Protein AF-A7TJT4-F1 (afdb_monomer_lite)

Foldseek 3Di:
DVVVLVVVVDQPPVPRHRDDPVVVVVVVVVVVVVVVVLVVVVQVLLVVQCVVVVDGKDWDDKDWDAPDFAPVLVVLLVVCVVPVVPGDNFTQRTKIKTWMWRQACPDPDPVDHRTDTWIKIKGKTWDQADPVRHTDIDIDIATHPPDPVRVVSVVCVVVVVVCCVVPVVVVVPD

Organism: Vanderwaltozyma polyspora (strain ATCC 22028 / DSM 70294 / BCRC 21397 / CBS 2163 / NBRC 10782 / NRRL Y-8283 / UCD 57-17) (NCBI:txid436907)

Sequence (174 aa):
MYNAMVRKGKIDVNTGEEIPEDAVESMVFVHNFLNEGCWQEILEWEKPYTDVTRVAPKLLQFMGKPGELSPRARFYSTLGNWFPSYFNNEPPFDRHDWVVLRADPSSNDPETPGHRKVRYVIDFYGAPDDEEGLPSFNVDVRPALDNYSNAKDRIIRYTQQTMDKYFGDDNSKN

Secondary structure (DSSP, 8-state):
-HHHHHHTT-B-TTT-SBPPHHHHHHHHHHHHHHHHHHHHHHHHHHHHHHHHH----EEEEEEE-TT---HHHHHHHHHHHH-TTTS-----SEEEEEEEEEE-TT---SSSTTEEEEEEEEEEEEE---TTS--EEEEEEEE-TTSHHHHHHHHHHHHHHHHHHHHSGGGG--

Structure (mmCIF, N/CA/C/O backbone):
data_AF-A7TJT4-F1
#
_entry.id   AF-A7TJT4-F1
#
loop_
_atom_site.group_PDB
_atom_site.id
_atom_site.type_symbol
_atom_site.label_atom_id
_atom_site.label_alt_id
_atom_site.label_comp_id
_atom_site.label_asym_id
_atom_site.label_entity_id
_atom_site.label_seq_id
_atom_site.pdbx_PDB_ins_code
_atom_site.Cartn_x
_atom_site.Cartn_y
_atom_site.Cartn_z
_atom_site.occupancy
_atom_site.B_iso_or_equiv
_atom_site.auth_seq_id
_atom_site.auth_comp_id
_atom_site.auth_asym_id
_atom_site.auth_atom_id
_atom_site.pdbx_PDB_model_num
ATOM 1 N N . MET A 1 1 ? 5.117 -0.494 22.431 1.00 54.50 1 MET A N 1
ATOM 2 C CA . MET A 1 1 ? 3.800 0.112 22.138 1.00 54.50 1 MET A CA 1
ATOM 3 C C . MET A 1 1 ? 3.207 0.782 23.374 1.00 54.50 1 MET A C 1
ATOM 5 O O . MET A 1 1 ? 2.882 1.957 23.285 1.00 54.50 1 MET A O 1
ATOM 9 N N . TYR A 1 2 ? 3.213 0.106 24.529 1.00 47.91 2 TYR A N 1
ATOM 10 C CA . TYR A 1 2 ? 2.800 0.640 25.838 1.00 47.91 2 TYR A CA 1
ATOM 11 C C . TYR A 1 2 ? 3.307 2.065 26.140 1.00 47.91 2 TYR A C 1
ATOM 13 O O . TYR A 1 2 ? 2.522 3.006 26.175 1.00 47.91 2 TYR A O 1
ATOM 21 N N . ASN A 1 3 ? 4.627 2.281 26.186 1.00 51.94 3 ASN A N 1
ATOM 22 C CA . ASN A 1 3 ? 5.206 3.612 26.444 1.00 51.94 3 ASN A CA 1
ATOM 23 C C . ASN A 1 3 ? 4.782 4.690 25.424 1.00 51.94 3 ASN A C 1
ATOM 25 O O . ASN A 1 3 ? 4.755 5.875 25.748 1.00 51.94 3 ASN A O 1
ATOM 29 N N . ALA A 1 4 ? 4.455 4.305 24.185 1.00 55.28 4 ALA A N 1
ATOM 30 C CA . ALA A 1 4 ? 3.968 5.233 23.164 1.00 55.28 4 ALA A CA 1
ATOM 31 C C . ALA A 1 4 ? 2.480 5.574 23.351 1.00 55.28 4 ALA A C 1
ATOM 33 O O . ALA A 1 4 ? 2.076 6.686 23.019 1.00 55.28 4 ALA A O 1
ATOM 34 N N . MET A 1 5 ? 1.682 4.646 23.890 1.00 59.44 5 MET A N 1
ATOM 35 C CA . MET A 1 5 ? 0.279 4.863 24.259 1.00 59.44 5 MET A CA 1
ATOM 36 C C . MET A 1 5 ? 0.166 5.733 25.510 1.00 59.44 5 MET A C 1
ATOM 38 O O . MET A 1 5 ? -0.553 6.728 25.473 1.00 59.44 5 MET A O 1
ATOM 42 N N . VAL A 1 6 ? 0.972 5.440 26.538 1.00 55.62 6 VAL A N 1
ATOM 43 C CA . VAL A 1 6 ? 1.104 6.260 27.756 1.00 55.62 6 VAL A CA 1
ATOM 44 C C . VAL A 1 6 ? 1.516 7.688 27.389 1.00 55.62 6 VAL A C 1
ATOM 46 O O . VAL A 1 6 ? 0.882 8.656 27.795 1.00 55.62 6 VAL A O 1
ATOM 49 N N . ARG A 1 7 ? 2.516 7.847 26.510 1.00 55.44 7 ARG A N 1
ATOM 50 C CA . ARG A 1 7 ? 2.961 9.167 26.033 1.00 55.44 7 ARG A CA 1
ATOM 51 C C . ARG A 1 7 ? 1.911 9.907 25.191 1.00 55.44 7 ARG A C 1
ATOM 53 O O . ARG A 1 7 ? 1.958 11.132 25.120 1.00 55.44 7 ARG A O 1
ATOM 60 N N . LYS A 1 8 ? 0.998 9.186 24.531 1.00 58.19 8 LYS A N 1
ATOM 61 C CA . LYS A 1 8 ? -0.122 9.763 23.769 1.00 58.19 8 LYS A CA 1
ATOM 62 C C . LYS A 1 8 ? -1.368 10.010 24.628 1.00 58.19 8 LYS A C 1
ATOM 64 O O . LYS A 1 8 ? -2.336 10.528 24.079 1.00 58.19 8 LYS A O 1
ATOM 69 N N . GLY A 1 9 ? -1.351 9.656 25.919 1.00 54.53 9 GLY A N 1
ATOM 70 C CA . GLY A 1 9 ? -2.477 9.846 26.836 1.00 54.53 9 GLY A CA 1
ATOM 71 C C . GLY A 1 9 ? -3.776 9.242 26.307 1.00 54.53 9 GLY A C 1
ATOM 72 O O . GLY A 1 9 ? -4.826 9.865 26.435 1.00 54.53 9 GLY A O 1
ATOM 73 N N . LYS A 1 10 ? -3.701 8.098 25.607 1.00 59.19 10 LYS A N 1
ATOM 74 C CA . LYS A 1 10 ? -4.889 7.491 24.999 1.00 59.19 10 LYS A CA 1
ATOM 75 C C . LYS A 1 10 ? -5.793 6.941 26.101 1.00 59.19 10 LYS A C 1
ATOM 77 O O . LYS A 1 10 ? -5.532 5.872 26.637 1.00 59.19 10 LYS A O 1
ATOM 82 N N . ILE A 1 11 ? -6.822 7.716 26.404 1.00 59.50 11 ILE A N 1
ATOM 83 C CA . ILE A 1 11 ? -7.988 7.343 27.194 1.00 59.50 11 ILE A CA 1
ATOM 84 C C . ILE A 1 11 ? -8.977 6.664 26.239 1.00 59.50 11 ILE A C 1
ATOM 86 O O . ILE A 1 11 ? -9.118 7.107 25.092 1.00 59.50 11 ILE A O 1
ATOM 90 N N . ASP A 1 12 ? -9.623 5.584 26.671 1.00 56.53 12 ASP A N 1
ATOM 91 C CA . ASP A 1 12 ? -10.724 4.991 25.911 1.00 56.53 12 ASP A CA 1
ATOM 92 C C . ASP A 1 12 ? -11.831 6.045 25.735 1.00 56.53 12 ASP A C 1
ATOM 94 O O . ASP A 1 12 ? -12.345 6.619 26.695 1.00 56.53 12 ASP A O 1
ATOM 98 N N . VAL A 1 13 ? -12.168 6.339 24.478 1.00 54.25 13 VAL A N 1
ATOM 99 C CA . VAL A 1 13 ? -13.089 7.420 24.098 1.00 54.25 13 VAL A CA 1
ATOM 100 C C . VAL A 1 13 ? -14.514 7.147 24.597 1.00 54.25 13 VAL A C 1
ATOM 102 O O . VAL A 1 13 ? -15.297 8.083 24.744 1.00 54.25 13 VAL A O 1
ATOM 105 N N . ASN A 1 14 ? -14.839 5.883 24.877 1.00 51.88 14 ASN A N 1
ATOM 106 C CA . ASN A 1 14 ? -16.159 5.458 25.325 1.00 51.88 14 ASN A CA 1
ATOM 107 C C . ASN A 1 14 ? -16.283 5.420 26.854 1.00 51.88 14 ASN A C 1
ATOM 109 O O . ASN A 1 14 ? -17.360 5.705 27.375 1.00 51.88 14 ASN A O 1
ATOM 113 N N . THR A 1 15 ? -15.211 5.080 27.577 1.00 62.94 15 THR A N 1
ATOM 114 C CA . THR A 1 15 ? -15.253 4.878 29.041 1.00 62.94 15 THR A CA 1
ATOM 115 C C . THR A 1 15 ? -14.548 5.975 29.835 1.00 62.94 15 THR A C 1
ATOM 117 O O . THR A 1 15 ? -14.867 6.178 31.004 1.00 62.94 15 THR A O 1
ATOM 120 N N . GLY A 1 16 ? -13.634 6.732 29.222 1.00 63.34 16 GLY A N 1
ATOM 121 C CA . GLY A 1 16 ? -12.863 7.756 29.924 1.00 63.34 16 GLY A CA 1
ATOM 122 C C . GLY A 1 16 ? -11.738 7.195 30.804 1.00 63.34 16 GLY A C 1
ATOM 123 O O . GLY A 1 16 ? -11.118 7.959 31.544 1.00 63.34 16 GLY A O 1
ATOM 124 N N . GLU A 1 17 ? -11.453 5.893 30.711 1.00 70.44 17 GLU A N 1
ATOM 125 C CA . GLU A 1 17 ? -10.445 5.199 31.517 1.00 70.44 17 GLU A CA 1
ATOM 126 C C . GLU A 1 17 ? -9.123 4.992 30.754 1.00 70.44 17 GLU A C 1
ATOM 128 O O . GLU A 1 17 ? -9.065 5.036 29.519 1.00 70.44 17 GLU A O 1
ATOM 133 N N . GLU A 1 18 ? -8.031 4.794 31.498 1.00 67.69 18 GLU A N 1
ATOM 134 C CA . GLU A 1 18 ? -6.749 4.398 30.912 1.00 67.69 18 GLU A CA 1
ATOM 135 C C . GLU A 1 18 ? -6.875 3.011 30.277 1.00 67.69 18 GLU A C 1
ATOM 137 O O . GLU A 1 18 ? -7.450 2.097 30.864 1.00 67.69 18 GLU A O 1
ATOM 142 N N . ILE A 1 19 ? -6.327 2.853 29.070 1.00 66.88 19 ILE A N 1
ATOM 143 C CA . ILE A 1 19 ? -6.358 1.569 28.366 1.00 66.88 19 ILE A CA 1
ATOM 144 C C . ILE A 1 19 ? -5.604 0.533 29.217 1.00 66.88 19 ILE A C 1
ATOM 146 O O . ILE A 1 19 ? -4.414 0.744 29.481 1.00 66.88 19 ILE A O 1
ATOM 150 N N . PRO A 1 20 ? -6.252 -0.571 29.628 1.00 72.75 20 PRO A N 1
ATOM 151 C CA . PRO A 1 20 ? -5.625 -1.547 30.505 1.00 72.75 20 PRO A CA 1
ATOM 152 C C . PRO A 1 20 ? -4.445 -2.246 29.807 1.00 72.75 20 PRO A C 1
ATOM 154 O O . PRO A 1 20 ? -4.357 -2.316 28.577 1.00 72.75 20 PRO A O 1
ATOM 157 N N . GLU A 1 21 ? -3.466 -2.697 30.595 1.00 68.56 21 GLU A N 1
ATOM 158 C CA . GLU A 1 21 ? -2.180 -3.179 30.062 1.00 68.56 21 GLU A CA 1
ATOM 159 C C . GLU A 1 21 ? -2.327 -4.433 29.183 1.00 68.56 21 GLU A C 1
ATOM 161 O O . GLU A 1 21 ? -1.590 -4.598 28.209 1.00 68.56 21 GLU A O 1
ATOM 166 N N . ASP A 1 22 ? -3.317 -5.275 29.475 1.00 73.50 22 ASP A N 1
ATOM 167 C CA . ASP A 1 22 ? -3.690 -6.471 28.711 1.00 73.50 22 ASP A CA 1
ATOM 168 C C . ASP A 1 22 ? -4.244 -6.140 27.309 1.00 73.50 22 ASP A C 1
ATOM 170 O O . ASP A 1 22 ? -3.978 -6.848 26.329 1.00 73.50 22 ASP A O 1
ATOM 174 N N . ALA A 1 23 ? -4.932 -5.005 27.163 1.00 72.88 23 ALA A N 1
ATOM 175 C CA . ALA A 1 23 ? -5.380 -4.502 25.869 1.00 72.88 23 ALA A CA 1
ATOM 176 C C . ALA A 1 23 ? -4.200 -4.079 24.976 1.00 72.88 23 ALA A C 1
ATOM 178 O O . ALA A 1 23 ? -4.301 -4.135 23.748 1.00 72.88 23 ALA A O 1
ATOM 179 N N . VAL A 1 24 ? -3.052 -3.703 25.557 1.00 73.62 24 VAL A N 1
ATOM 180 C CA . VAL A 1 24 ? -1.848 -3.371 24.779 1.00 73.62 24 VAL A CA 1
ATOM 181 C C . VAL A 1 24 ? -1.252 -4.613 24.124 1.00 73.62 24 VAL A C 1
ATOM 183 O O . VAL A 1 24 ? -0.826 -4.535 22.971 1.00 73.62 24 VAL A O 1
ATOM 186 N N . GLU A 1 25 ? -1.231 -5.753 24.816 1.00 77.69 25 GLU A N 1
ATOM 187 C CA . GLU A 1 25 ? -0.750 -7.016 24.243 1.00 77.69 25 GLU A CA 1
ATOM 188 C C . GLU A 1 25 ? -1.632 -7.452 23.069 1.00 77.69 25 GLU A C 1
AT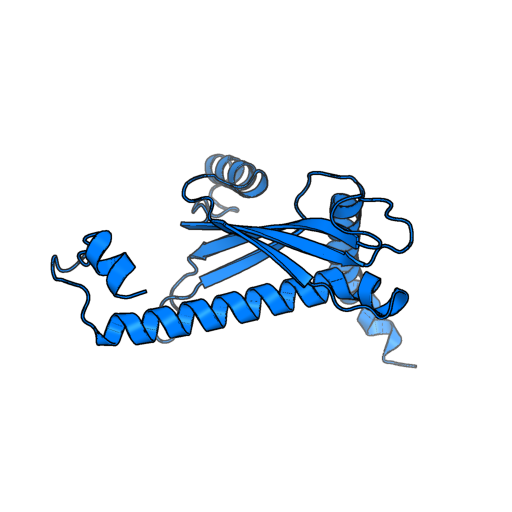OM 190 O O . GLU A 1 25 ? -1.129 -7.695 21.968 1.00 77.69 25 GLU A O 1
ATOM 195 N N . SER A 1 26 ? -2.951 -7.424 23.273 1.00 78.75 26 SER A N 1
ATOM 196 C CA . SER A 1 26 ? -3.940 -7.714 22.230 1.00 78.75 26 SER A CA 1
ATOM 197 C C . SER A 1 26 ? -3.785 -6.775 21.028 1.00 78.75 26 SER A C 1
ATOM 199 O O . SER A 1 26 ? -3.775 -7.211 19.877 1.00 78.75 26 SER A O 1
ATOM 201 N N . MET A 1 27 ? -3.570 -5.479 21.274 1.00 79.06 27 MET A N 1
ATOM 202 C CA . MET A 1 27 ? -3.338 -4.494 20.220 1.00 79.06 27 MET A CA 1
ATOM 203 C C . MET A 1 27 ? -2.054 -4.786 19.435 1.00 79.06 27 MET A C 1
ATOM 205 O O . MET A 1 27 ? -2.084 -4.768 18.206 1.00 79.06 27 MET A O 1
ATOM 209 N N . VAL A 1 28 ? -0.932 -5.065 20.108 1.00 82.50 28 VAL A N 1
ATOM 210 C CA . VAL A 1 28 ? 0.335 -5.420 19.442 1.00 82.50 28 VAL A CA 1
ATOM 211 C C . VAL A 1 28 ? 0.156 -6.665 18.580 1.00 82.50 28 VAL A C 1
ATOM 213 O O . VAL A 1 28 ? 0.623 -6.683 17.441 1.00 82.50 28 VAL A O 1
ATOM 216 N N . PHE A 1 29 ? -0.533 -7.682 19.100 1.00 84.38 29 PHE A N 1
ATOM 217 C CA . PHE A 1 29 ? -0.826 -8.904 18.363 1.00 84.38 29 PHE A CA 1
ATOM 218 C C . PHE A 1 29 ? -1.594 -8.608 17.069 1.00 84.38 29 PHE A C 1
ATOM 220 O O . PHE A 1 29 ? -1.140 -8.999 15.993 1.00 84.38 29 PHE A O 1
ATOM 227 N N . VAL A 1 30 ? -2.683 -7.834 17.148 1.00 83.06 30 VAL A N 1
ATOM 228 C CA . VAL A 1 30 ? -3.472 -7.430 15.972 1.00 83.06 30 VAL A CA 1
ATOM 229 C C . VAL A 1 30 ? -2.625 -6.636 14.974 1.00 83.06 30 VAL A C 1
ATOM 231 O O . VAL A 1 30 ? -2.676 -6.908 13.778 1.00 83.06 30 VAL A O 1
ATOM 234 N N . HIS A 1 31 ? -1.791 -5.697 15.430 1.00 84.81 31 HIS A N 1
ATOM 235 C CA . HIS A 1 31 ? -0.927 -4.925 14.528 1.00 84.81 31 HIS A CA 1
ATOM 236 C C . HIS A 1 31 ? 0.109 -5.805 13.825 1.00 84.81 31 HIS A C 1
ATOM 238 O O . HIS A 1 31 ? 0.361 -5.618 12.638 1.00 84.81 31 HIS A O 1
ATOM 244 N N . ASN A 1 32 ? 0.708 -6.766 14.532 1.00 86.50 32 ASN A N 1
ATOM 245 C CA . ASN A 1 32 ? 1.654 -7.704 13.932 1.00 86.50 32 ASN A CA 1
ATOM 246 C C . ASN A 1 32 ? 0.966 -8.598 12.901 1.00 86.50 32 ASN A C 1
ATOM 248 O O . ASN A 1 32 ? 1.499 -8.773 11.810 1.00 86.50 32 ASN A O 1
ATOM 252 N N . PHE A 1 33 ? -0.226 -9.105 13.222 1.00 89.81 33 PHE A N 1
ATOM 253 C CA . PHE A 1 33 ? -1.041 -9.880 12.292 1.00 89.81 33 PHE A CA 1
ATOM 254 C C . PHE A 1 33 ? -1.372 -9.077 11.026 1.00 89.81 33 PHE A C 1
ATOM 256 O O . PHE A 1 33 ? -1.133 -9.548 9.916 1.00 89.81 33 PHE A O 1
ATOM 263 N N . LEU A 1 34 ? -1.843 -7.835 11.182 1.00 89.69 34 LEU A N 1
ATOM 264 C CA . LEU A 1 34 ? -2.147 -6.948 10.057 1.00 89.69 34 LEU A CA 1
ATOM 265 C C . LEU A 1 34 ? -0.901 -6.614 9.233 1.00 89.69 34 LEU A C 1
ATOM 267 O O . LEU A 1 34 ? -0.961 -6.637 8.006 1.00 89.69 34 LEU A O 1
ATOM 271 N N . ASN A 1 35 ? 0.230 -6.329 9.881 1.00 90.75 35 ASN A N 1
ATOM 272 C CA . ASN A 1 35 ? 1.490 -6.052 9.193 1.00 90.75 35 ASN A CA 1
ATOM 273 C C . ASN A 1 35 ? 1.973 -7.261 8.388 1.00 90.75 35 ASN A C 1
ATOM 275 O O . ASN A 1 35 ? 2.409 -7.091 7.251 1.00 90.75 35 ASN A O 1
ATOM 279 N N . GLU A 1 36 ? 1.876 -8.465 8.953 1.00 93.00 36 GLU A N 1
ATOM 280 C CA . GLU A 1 36 ? 2.237 -9.693 8.248 1.00 93.00 36 GLU A CA 1
ATOM 281 C C . GLU A 1 36 ? 1.309 -9.919 7.051 1.00 93.00 36 GLU A C 1
ATOM 283 O O . GLU A 1 36 ? 1.791 -10.130 5.942 1.00 93.00 36 GLU A O 1
ATOM 288 N N . GLY A 1 37 ? -0.008 -9.762 7.226 1.00 93.69 37 GLY A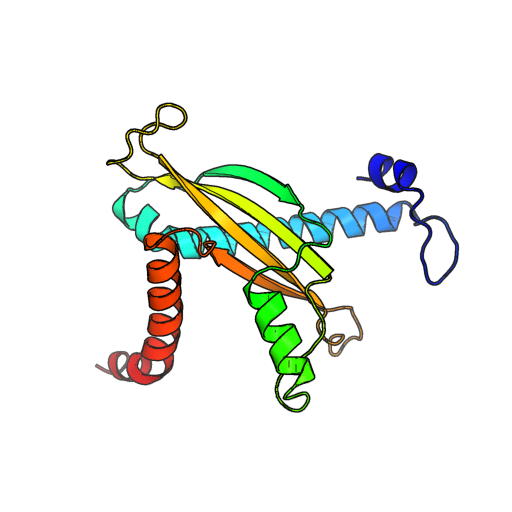 N 1
ATOM 289 C CA . GLY A 1 37 ? -0.968 -9.831 6.121 1.00 93.69 37 GLY A CA 1
ATOM 290 C C . GLY A 1 37 ? -0.668 -8.817 5.012 1.00 93.69 37 GLY A C 1
ATOM 291 O O . GLY A 1 37 ? -0.626 -9.171 3.835 1.00 93.69 37 GLY A O 1
ATOM 292 N N . CYS A 1 38 ? -0.359 -7.567 5.375 1.00 95.06 38 CYS A N 1
ATOM 293 C CA . CYS A 1 38 ? 0.040 -6.538 4.411 1.00 95.06 38 CYS A CA 1
ATOM 294 C C . CYS A 1 38 ? 1.324 -6.911 3.665 1.00 95.06 38 CYS A C 1
ATOM 296 O O . CYS A 1 38 ? 1.445 -6.654 2.466 1.00 95.06 38 CYS A O 1
ATOM 298 N N . TRP A 1 39 ? 2.294 -7.502 4.365 1.00 96.19 39 TRP A N 1
ATOM 299 C CA . TRP A 1 39 ? 3.532 -7.957 3.751 1.00 96.19 39 TRP A CA 1
ATOM 300 C C . TRP A 1 39 ? 3.285 -9.106 2.771 1.00 96.19 39 TRP A C 1
ATOM 302 O O . TRP A 1 39 ? 3.817 -9.063 1.664 1.00 96.19 39 TRP A O 1
ATOM 312 N N . GLN A 1 40 ? 2.431 -10.073 3.116 1.00 96.56 40 GLN A N 1
ATOM 313 C CA . GLN A 1 40 ? 2.051 -11.157 2.205 1.00 96.56 40 GLN A CA 1
ATOM 314 C C . GLN A 1 40 ? 1.394 -10.626 0.926 1.00 96.56 40 GLN A C 1
ATOM 316 O O . GLN A 1 40 ? 1.810 -11.001 -0.169 1.00 96.56 40 GLN A O 1
ATOM 321 N N . GLU A 1 41 ? 0.468 -9.671 1.029 1.00 95.81 41 GLU A N 1
ATOM 322 C CA . GLU A 1 41 ? -0.121 -9.021 -0.151 1.00 95.81 41 GLU A CA 1
ATOM 323 C C . GLU A 1 41 ? 0.939 -8.333 -1.025 1.00 95.81 41 GLU A C 1
ATOM 325 O O . GLU A 1 41 ? 0.927 -8.457 -2.251 1.00 95.81 41 GLU A O 1
ATOM 330 N N . ILE A 1 42 ? 1.904 -7.631 -0.419 1.00 96.56 42 ILE A N 1
ATOM 331 C CA . ILE A 1 42 ? 3.033 -7.041 -1.157 1.00 96.56 42 ILE A CA 1
ATOM 332 C C . ILE A 1 42 ? 3.845 -8.129 -1.866 1.00 96.56 42 ILE A C 1
ATOM 334 O O . ILE A 1 42 ? 4.198 -7.952 -3.032 1.00 96.56 42 ILE A O 1
ATOM 338 N N . LEU A 1 43 ? 4.131 -9.253 -1.205 1.00 96.50 43 LEU A N 1
ATOM 339 C CA . LEU A 1 43 ? 4.842 -10.371 -1.826 1.00 96.50 43 LEU A CA 1
ATOM 340 C C . LEU A 1 43 ? 4.085 -10.917 -3.042 1.00 96.50 43 LEU A C 1
ATOM 342 O O . LEU A 1 43 ? 4.716 -11.244 -4.046 1.00 96.50 43 LEU A O 1
ATOM 346 N N . GLU A 1 44 ? 2.752 -10.957 -3.008 1.00 95.69 44 GLU A N 1
ATOM 347 C CA . GLU A 1 44 ? 1.957 -11.341 -4.175 1.00 95.69 44 GLU A CA 1
ATOM 348 C C . GLU A 1 44 ? 2.058 -10.338 -5.329 1.00 95.69 44 GLU A C 1
ATOM 350 O O . GLU A 1 44 ? 2.172 -10.743 -6.488 1.00 95.69 44 GLU A O 1
ATOM 355 N N . TRP A 1 45 ? 2.039 -9.035 -5.035 1.00 95.94 45 TRP A N 1
ATOM 356 C CA . TRP A 1 45 ? 2.269 -7.996 -6.044 1.00 95.94 45 TRP A CA 1
ATOM 357 C C . TRP A 1 45 ? 3.672 -8.085 -6.659 1.00 95.94 45 TRP A C 1
ATOM 359 O O . TRP A 1 45 ? 3.845 -7.833 -7.853 1.00 95.94 45 TRP A O 1
ATOM 369 N N . GLU A 1 46 ? 4.672 -8.452 -5.860 1.00 96.50 46 GLU A N 1
ATOM 370 C CA . GLU A 1 46 ? 6.069 -8.586 -6.281 1.00 96.50 46 GLU A CA 1
ATOM 371 C C . GLU A 1 46 ? 6.378 -9.931 -6.958 1.00 96.50 46 GLU A C 1
ATOM 373 O O . GLU A 1 46 ? 7.385 -10.043 -7.661 1.00 96.50 46 GLU A O 1
ATOM 378 N N . LYS A 1 47 ? 5.506 -10.938 -6.818 1.00 95.25 47 LYS A N 1
ATOM 379 C CA . LYS A 1 47 ? 5.709 -12.300 -7.334 1.00 95.25 47 LYS A CA 1
ATOM 380 C C . LYS A 1 47 ? 6.175 -12.353 -8.800 1.00 95.25 47 LYS A C 1
ATOM 382 O O . LYS A 1 47 ? 7.180 -13.021 -9.045 1.00 95.25 47 LYS A O 1
ATOM 387 N N . PRO A 1 48 ? 5.574 -11.627 -9.769 1.00 93.25 48 PRO A N 1
ATOM 388 C CA . PRO A 1 48 ? 6.027 -11.672 -11.164 1.00 93.25 48 PRO A CA 1
ATOM 389 C C . PRO A 1 48 ? 7.480 -11.214 -11.349 1.00 93.25 48 PRO A C 1
ATOM 391 O O . PRO A 1 48 ? 8.169 -11.666 -12.261 1.00 93.25 48 PRO A O 1
ATOM 394 N N . TYR A 1 49 ? 7.964 -10.324 -10.481 1.00 94.00 49 TYR A N 1
ATOM 395 C CA . TYR A 1 49 ? 9.339 -9.834 -10.499 1.00 94.00 49 TYR A CA 1
ATOM 396 C C . TYR A 1 49 ? 10.286 -10.799 -9.797 1.00 94.00 49 TYR A C 1
ATOM 398 O O . TYR A 1 49 ? 11.377 -11.074 -10.304 1.00 94.00 49 TYR A O 1
ATOM 406 N N . THR A 1 50 ? 9.874 -11.350 -8.657 1.00 94.50 50 THR A N 1
ATOM 407 C CA . THR A 1 50 ? 10.652 -12.352 -7.922 1.00 94.50 50 THR A CA 1
ATOM 408 C C . THR A 1 50 ? 10.811 -13.646 -8.717 1.00 94.50 50 THR A C 1
ATOM 410 O O . THR A 1 50 ? 11.901 -14.213 -8.720 1.00 94.50 50 THR A O 1
ATOM 413 N N . ASP A 1 51 ? 9.797 -14.083 -9.463 1.00 94.62 51 ASP A N 1
ATOM 414 C CA . ASP A 1 51 ? 9.868 -15.304 -10.277 1.00 94.62 51 ASP A CA 1
ATOM 415 C C . ASP A 1 51 ? 10.917 -15.190 -11.403 1.00 94.62 51 ASP A C 1
ATOM 417 O O . ASP A 1 51 ? 11.620 -16.160 -11.713 1.00 94.62 51 ASP A O 1
ATOM 421 N N . VAL A 1 52 ? 11.076 -13.986 -11.968 1.00 93.62 52 VAL A N 1
ATOM 422 C CA . VAL A 1 52 ? 12.061 -13.679 -13.020 1.00 93.62 52 VAL A CA 1
ATOM 423 C C . VAL A 1 52 ? 13.457 -13.454 -12.442 1.00 93.62 52 VAL A C 1
ATOM 425 O O . VAL A 1 52 ? 14.433 -14.015 -12.933 1.00 93.62 52 VAL A O 1
ATOM 428 N N . THR A 1 53 ? 13.569 -12.627 -11.404 1.00 93.38 53 THR A N 1
ATOM 429 C CA . THR A 1 53 ? 14.868 -12.210 -10.846 1.00 93.38 53 THR A CA 1
ATOM 430 C C . THR A 1 53 ? 15.450 -13.212 -9.854 1.00 93.38 53 THR A C 1
ATOM 432 O O . THR A 1 53 ? 16.652 -13.187 -9.604 1.00 93.38 53 THR A O 1
ATOM 435 N N . ARG A 1 54 ? 14.615 -14.091 -9.286 1.00 94.62 54 ARG A N 1
ATOM 436 C CA . ARG A 1 54 ? 14.941 -15.007 -8.178 1.00 94.62 54 ARG A CA 1
ATOM 437 C C . ARG A 1 54 ? 15.451 -14.302 -6.920 1.00 94.62 54 ARG A C 1
ATOM 439 O O . ARG A 1 54 ? 16.132 -14.911 -6.099 1.00 94.62 54 ARG A O 1
ATOM 446 N N . VAL A 1 55 ? 15.092 -13.031 -6.750 1.00 93.62 55 VAL A N 1
ATOM 447 C CA . VAL A 1 55 ? 15.441 -12.216 -5.585 1.00 93.62 55 VAL A CA 1
ATOM 448 C C . VAL A 1 55 ? 14.158 -11.781 -4.882 1.00 93.62 55 VAL A C 1
ATOM 450 O O . VAL A 1 55 ? 13.237 -11.245 -5.502 1.00 93.62 55 VAL A O 1
ATOM 453 N N . ALA A 1 56 ? 14.093 -12.032 -3.575 1.00 94.38 56 ALA A N 1
ATOM 454 C CA . ALA A 1 56 ? 12.972 -11.610 -2.744 1.00 94.38 56 ALA A CA 1
ATOM 455 C C . ALA A 1 56 ? 13.004 -10.086 -2.515 1.00 94.38 56 ALA A C 1
ATOM 457 O O . ALA A 1 56 ? 14.092 -9.527 -2.313 1.00 94.38 56 ALA A O 1
ATOM 458 N N . PRO A 1 57 ? 11.842 -9.411 -2.519 1.00 96.06 57 PRO A N 1
ATOM 459 C CA . PRO A 1 57 ? 11.773 -7.986 -2.243 1.00 96.06 57 PRO A CA 1
ATOM 460 C C . PRO A 1 57 ? 12.134 -7.706 -0.782 1.00 96.06 57 PRO A C 1
ATOM 462 O O . PRO A 1 57 ? 11.973 -8.553 0.099 1.00 96.06 57 PRO A O 1
ATOM 465 N N . LYS A 1 58 ? 12.619 -6.494 -0.509 1.00 94.94 58 LYS A N 1
ATOM 466 C CA . LYS A 1 58 ? 12.991 -6.066 0.848 1.00 94.94 58 LYS A CA 1
ATOM 467 C C . LYS A 1 58 ? 12.248 -4.808 1.229 1.00 94.94 58 LYS A C 1
ATOM 469 O O . LYS A 1 58 ? 12.099 -3.908 0.412 1.00 94.94 58 LYS A O 1
ATOM 474 N N . LEU A 1 59 ? 11.834 -4.706 2.478 1.00 95.31 59 LEU A N 1
ATOM 475 C CA . LEU A 1 59 ? 11.232 -3.481 2.964 1.00 95.31 59 LEU A CA 1
ATOM 476 C C . LEU A 1 59 ? 12.316 -2.439 3.273 1.00 95.31 59 LEU A C 1
ATOM 478 O O . LEU A 1 59 ? 13.248 -2.715 4.024 1.00 95.31 59 LEU A O 1
ATOM 482 N N . LEU A 1 60 ? 12.197 -1.250 2.680 1.00 94.25 60 LEU A N 1
ATOM 483 C CA . LEU A 1 60 ? 13.108 -0.127 2.911 1.00 94.25 60 LEU A CA 1
ATOM 484 C C . LEU A 1 60 ? 12.607 0.779 4.036 1.00 94.25 60 LEU A C 1
ATOM 486 O O . LEU A 1 60 ? 13.384 1.184 4.895 1.00 94.25 60 LEU A O 1
ATOM 490 N N . GLN A 1 61 ? 11.324 1.145 4.001 1.00 92.62 61 GLN A N 1
ATOM 491 C CA . GLN A 1 61 ? 10.786 2.171 4.889 1.00 92.62 61 GLN A CA 1
ATOM 492 C C . GLN A 1 61 ? 9.307 1.940 5.201 1.00 92.62 61 GLN A C 1
ATOM 494 O O . GLN A 1 61 ? 8.503 1.715 4.295 1.00 92.62 61 GLN A O 1
ATOM 499 N N . PHE A 1 62 ? 8.961 2.100 6.480 1.00 88.62 62 PHE A N 1
ATOM 500 C CA . PHE A 1 62 ? 7.594 2.257 6.972 1.00 88.62 62 PHE A CA 1
ATOM 501 C C . PHE A 1 62 ? 7.296 3.744 7.184 1.00 88.62 62 PHE A C 1
ATOM 503 O O . PHE A 1 62 ? 8.031 4.423 7.905 1.00 88.62 62 PHE A O 1
ATOM 510 N N . MET A 1 63 ? 6.219 4.261 6.597 1.00 87.56 63 MET A N 1
ATOM 511 C CA . MET A 1 63 ? 5.771 5.630 6.850 1.00 87.56 63 MET A CA 1
ATOM 512 C C . MET A 1 63 ? 4.256 5.671 7.051 1.00 87.56 63 MET A C 1
ATOM 514 O O . MET A 1 63 ? 3.487 5.485 6.111 1.00 87.56 63 MET A O 1
ATOM 518 N N . GLY A 1 64 ? 3.826 5.947 8.283 1.00 82.62 64 GLY A N 1
ATOM 519 C CA . GLY A 1 64 ? 2.428 6.265 8.572 1.00 82.62 64 GLY A CA 1
ATOM 520 C C . GLY A 1 64 ? 2.080 7.658 8.050 1.00 82.62 64 GLY A C 1
ATOM 521 O O . GLY A 1 64 ? 2.854 8.602 8.235 1.00 82.62 64 GLY A O 1
ATOM 522 N N . LYS A 1 65 ? 0.919 7.793 7.407 1.00 81.25 65 LYS A N 1
ATOM 523 C CA . LYS A 1 65 ? 0.380 9.069 6.918 1.00 81.25 65 LYS A CA 1
ATOM 524 C C . LYS A 1 65 ? -1.000 9.337 7.522 1.00 81.25 65 LYS A C 1
ATOM 526 O O . LYS A 1 65 ? -1.997 9.359 6.794 1.00 81.25 65 LYS A O 1
ATOM 531 N N . PRO A 1 66 ? -1.073 9.531 8.853 1.00 69.81 66 PRO A N 1
ATOM 532 C CA . PRO A 1 66 ? -2.343 9.746 9.530 1.00 69.81 66 PRO A CA 1
ATOM 533 C C . PRO A 1 66 ? -3.027 11.003 8.977 1.00 69.81 66 PRO A C 1
ATOM 535 O O . PRO A 1 66 ? -2.413 12.064 8.888 1.00 69.81 66 PRO A O 1
ATOM 538 N N . GLY A 1 67 ? -4.297 10.877 8.589 1.00 67.06 67 GLY A N 1
ATOM 539 C CA . GLY A 1 67 ? -5.117 11.987 8.091 1.00 67.06 67 GLY A CA 1
ATOM 540 C C . GLY A 1 67 ? -4.928 12.357 6.612 1.00 67.06 67 GLY A C 1
ATOM 541 O O . GLY A 1 67 ? -5.695 13.169 6.096 1.00 67.06 67 GLY A O 1
ATOM 542 N N . GLU A 1 68 ? -3.975 11.761 5.886 1.00 77.06 68 GLU A N 1
ATOM 543 C CA . GLU A 1 68 ? -3.843 11.997 4.443 1.00 77.06 68 GLU A CA 1
ATOM 544 C C . GLU A 1 68 ? -4.593 10.949 3.620 1.00 77.06 68 GLU A C 1
ATOM 546 O O . GLU A 1 68 ? -4.078 9.867 3.336 1.00 77.06 68 GLU A O 1
ATOM 551 N N . LEU A 1 69 ? -5.767 11.305 3.102 1.00 78.50 69 LEU A N 1
ATOM 552 C CA . LEU A 1 69 ? -6.501 10.428 2.188 1.00 78.50 69 LEU A CA 1
ATOM 553 C C . LEU A 1 69 ? -5.682 10.093 0.932 1.00 78.50 69 LEU A C 1
ATOM 555 O O . LEU A 1 69 ? -5.086 10.972 0.293 1.00 78.50 69 LEU A O 1
ATOM 559 N N . SER A 1 70 ? -5.680 8.815 0.542 1.00 80.44 70 SER A N 1
ATOM 560 C CA . SER A 1 70 ? -5.106 8.399 -0.737 1.00 80.44 70 SER A CA 1
ATOM 561 C C . SER A 1 70 ? -5.882 9.035 -1.903 1.00 80.44 70 SER A C 1
ATOM 563 O O . SER A 1 70 ? -7.065 9.358 -1.764 1.00 80.44 70 SER A O 1
ATOM 565 N N . PRO A 1 71 ? -5.270 9.229 -3.090 1.00 82.69 71 PRO A N 1
ATOM 566 C CA . PRO A 1 71 ? -5.990 9.766 -4.249 1.00 82.69 71 PRO A CA 1
ATOM 567 C C . PRO A 1 71 ? -7.264 8.978 -4.585 1.00 82.69 71 PRO A C 1
ATOM 569 O O . PRO A 1 71 ? -8.274 9.568 -4.955 1.00 82.69 71 PRO A O 1
ATOM 572 N N . ARG A 1 72 ? -7.231 7.653 -4.389 1.00 80.56 72 ARG A N 1
ATOM 573 C CA . ARG A 1 72 ? -8.407 6.787 -4.532 1.00 80.56 72 ARG A CA 1
ATOM 574 C C . ARG A 1 72 ? -9.432 7.073 -3.441 1.00 80.56 72 ARG A C 1
ATOM 576 O O . ARG A 1 72 ? -10.577 7.300 -3.789 1.00 80.56 72 ARG A O 1
ATOM 583 N N . ALA A 1 73 ? -9.038 7.127 -2.168 1.00 80.88 73 ALA A N 1
ATOM 584 C CA . ALA A 1 73 ? -9.968 7.432 -1.080 1.00 80.88 73 ALA A CA 1
ATOM 585 C C . ALA A 1 73 ? -10.675 8.785 -1.284 1.00 80.88 73 ALA A C 1
ATOM 587 O O . ALA A 1 73 ? -11.885 8.880 -1.108 1.00 80.88 73 ALA A O 1
ATOM 588 N N . ARG A 1 74 ? -9.958 9.809 -1.773 1.00 83.50 74 ARG A N 1
ATOM 589 C CA . ARG A 1 74 ? -10.565 11.098 -2.158 1.00 83.50 74 ARG A CA 1
ATOM 590 C C . ARG A 1 74 ? -11.609 10.947 -3.264 1.00 83.50 74 ARG A C 1
ATOM 592 O O . ARG A 1 74 ? -12.690 11.526 -3.174 1.00 83.50 74 ARG A O 1
ATOM 599 N N . PHE A 1 75 ? -11.292 10.171 -4.299 1.00 82.75 75 PHE A N 1
ATOM 600 C CA . PHE A 1 75 ? -12.214 9.909 -5.401 1.00 82.75 75 PHE A CA 1
ATOM 601 C C . PHE A 1 75 ? -13.463 9.147 -4.938 1.00 82.75 75 PHE A C 1
ATOM 603 O O . PHE A 1 75 ? -14.571 9.574 -5.246 1.00 82.75 75 PHE A O 1
ATOM 610 N N . TYR A 1 76 ? -13.305 8.086 -4.140 1.00 80.00 76 TYR A N 1
ATOM 611 C CA . TYR A 1 76 ? -14.435 7.318 -3.608 1.00 80.00 76 TYR A CA 1
ATOM 612 C C . TYR A 1 76 ? -15.291 8.126 -2.637 1.00 80.00 76 TYR A C 1
ATOM 614 O O . TYR A 1 76 ? -16.505 8.073 -2.757 1.00 80.00 76 TYR A O 1
ATOM 622 N N . SER A 1 77 ? -14.703 8.940 -1.757 1.00 80.25 77 SER A N 1
ATOM 623 C CA . SER A 1 77 ? -15.487 9.836 -0.895 1.00 80.25 77 SER A CA 1
ATOM 624 C C . SER A 1 77 ? -16.272 10.867 -1.720 1.00 80.25 77 SER A C 1
ATOM 626 O O . SER A 1 77 ? -17.449 11.117 -1.468 1.00 80.25 77 SER A O 1
ATOM 628 N N . THR A 1 78 ? -15.673 11.400 -2.793 1.00 81.81 78 THR A N 1
ATOM 629 C CA . THR A 1 78 ? -16.395 12.280 -3.727 1.00 81.81 78 THR A CA 1
ATOM 630 C C . THR A 1 78 ? -17.553 11.541 -4.404 1.00 81.81 78 THR A C 1
ATOM 632 O O . THR A 1 78 ? -18.650 12.084 -4.479 1.00 81.81 78 THR A O 1
ATOM 635 N N . LEU A 1 79 ? -17.355 10.297 -4.848 1.00 82.19 79 LEU A N 1
ATOM 636 C CA . LEU A 1 79 ? -18.426 9.488 -5.436 1.00 82.19 79 LEU A CA 1
ATOM 637 C C . LEU A 1 79 ? -19.501 9.089 -4.422 1.00 82.19 79 LEU A C 1
ATOM 639 O O . LEU A 1 79 ? -20.670 9.119 -4.780 1.00 82.19 79 LEU A O 1
ATOM 643 N N . GLY A 1 80 ? -19.146 8.770 -3.178 1.00 79.50 80 GLY A N 1
ATOM 644 C CA . GLY A 1 80 ? -20.096 8.470 -2.102 1.00 79.50 80 GLY A CA 1
ATOM 645 C C . GLY A 1 80 ? -21.000 9.655 -1.782 1.00 79.50 80 GLY A C 1
ATOM 646 O O . GLY A 1 80 ? -22.196 9.480 -1.578 1.00 79.50 80 GLY A O 1
ATOM 647 N N . ASN A 1 81 ? -20.467 10.876 -1.857 1.00 81.06 81 ASN A N 1
ATOM 648 C CA . ASN A 1 81 ? -21.275 12.089 -1.725 1.00 81.06 81 ASN A CA 1
ATOM 649 C C . ASN A 1 81 ? -22.287 12.265 -2.872 1.00 81.06 81 ASN A C 1
ATOM 651 O O . ASN A 1 81 ? -23.364 12.814 -2.656 1.00 81.06 81 ASN A O 1
ATOM 655 N N . TRP A 1 82 ? -21.950 11.830 -4.089 1.00 79.81 82 TRP A N 1
ATOM 656 C CA . TRP A 1 82 ? -22.799 12.005 -5.277 1.00 79.81 82 TRP A CA 1
ATOM 657 C C . TRP A 1 82 ? -23.742 10.819 -5.527 1.00 79.81 82 TRP A C 1
ATOM 659 O O . TRP A 1 82 ? -24.835 10.996 -6.060 1.00 79.81 82 TRP A O 1
ATOM 669 N N . PHE A 1 83 ? -23.334 9.616 -5.130 1.00 83.81 83 PHE A N 1
ATOM 670 C CA . PHE A 1 83 ? -24.021 8.348 -5.366 1.00 83.81 83 PHE A CA 1
ATOM 671 C C . PHE A 1 83 ? -24.021 7.486 -4.088 1.00 83.81 83 PHE A C 1
ATOM 673 O O . PHE A 1 83 ? -23.442 6.393 -4.074 1.00 83.81 83 PHE A O 1
ATOM 680 N N . PRO A 1 84 ? -24.685 7.947 -3.012 1.00 78.94 84 PRO A N 1
ATOM 681 C CA . PRO A 1 84 ? -24.636 7.300 -1.697 1.00 78.94 84 PRO A CA 1
ATOM 682 C C . PRO A 1 84 ? -25.200 5.873 -1.694 1.00 78.94 84 PRO A C 1
ATOM 684 O O . PRO A 1 84 ? -24.833 5.065 -0.851 1.00 78.94 84 PRO A O 1
ATOM 687 N N . SER A 1 85 ? -26.058 5.527 -2.657 1.00 78.12 85 SER A N 1
ATOM 688 C CA . SER A 1 85 ? -26.639 4.185 -2.784 1.00 78.12 85 SER A CA 1
ATOM 689 C C . SER A 1 85 ? -25.643 3.115 -3.250 1.00 78.12 85 SER A C 1
ATOM 691 O O . SER A 1 85 ? -25.943 1.931 -3.135 1.00 78.12 85 SER A O 1
ATOM 693 N N . TYR A 1 86 ? -24.501 3.511 -3.824 1.00 71.12 86 TYR A N 1
ATOM 694 C CA . TYR A 1 86 ? -23.552 2.593 -4.467 1.00 71.12 86 TYR A CA 1
ATOM 695 C C . TYR A 1 86 ? -22.155 2.607 -3.845 1.00 71.12 86 TYR A C 1
ATOM 697 O O . TYR A 1 86 ? -21.407 1.648 -4.025 1.00 71.12 86 TYR A O 1
ATOM 705 N N . PHE A 1 87 ? -21.779 3.675 -3.137 1.00 73.38 87 PHE A N 1
ATOM 706 C CA . PHE A 1 87 ? -20.430 3.838 -2.601 1.00 73.38 87 PHE A CA 1
ATOM 707 C C . PHE A 1 87 ? -20.465 4.192 -1.117 1.00 73.38 87 PHE A C 1
ATOM 709 O O . PHE A 1 87 ? -21.141 5.140 -0.721 1.00 73.38 87 PHE A O 1
ATOM 716 N N . ASN A 1 88 ? -19.682 3.463 -0.314 1.00 70.75 88 ASN A N 1
ATOM 717 C CA . ASN A 1 88 ? -19.431 3.838 1.074 1.00 70.75 88 ASN A CA 1
ATOM 718 C C . ASN A 1 88 ? -18.609 5.140 1.110 1.00 70.75 88 ASN A C 1
ATOM 720 O O . ASN A 1 88 ? -17.666 5.313 0.333 1.00 70.75 88 ASN A O 1
ATOM 724 N N . ASN A 1 89 ? -18.986 6.055 2.000 1.00 71.56 89 ASN A N 1
ATOM 725 C CA . ASN A 1 89 ? -18.316 7.338 2.195 1.00 71.56 89 ASN A CA 1
ATOM 726 C C . ASN A 1 89 ? -17.309 7.307 3.352 1.00 71.56 89 ASN A C 1
ATOM 728 O O . ASN A 1 89 ? -16.628 8.299 3.595 1.00 71.56 89 ASN A O 1
ATOM 732 N N . GLU A 1 90 ? -17.203 6.194 4.076 1.00 80.19 90 GLU A N 1
ATOM 733 C CA . GLU A 1 90 ? -16.240 6.078 5.165 1.00 80.19 90 GLU A CA 1
ATOM 734 C C . GLU A 1 90 ? -14.802 6.062 4.616 1.00 80.19 90 GLU A C 1
ATOM 736 O O . GLU A 1 90 ? -14.423 5.153 3.867 1.00 80.19 90 GLU A O 1
ATOM 741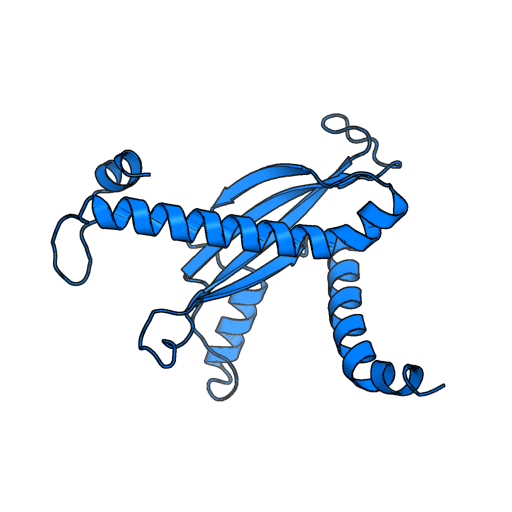 N N . PRO A 1 91 ? -13.987 7.086 4.935 1.00 82.81 91 PRO A N 1
ATOM 742 C CA . PRO A 1 91 ? -12.592 7.116 4.527 1.00 82.81 91 PRO A CA 1
ATOM 743 C C . PRO A 1 91 ? -11.778 6.061 5.288 1.00 82.81 91 PRO A C 1
ATOM 745 O O . PRO A 1 91 ? -12.187 5.625 6.366 1.00 82.81 91 PRO A O 1
ATOM 748 N N . PRO A 1 92 ? -10.582 5.693 4.792 1.00 86.06 92 PRO A N 1
ATOM 749 C CA . PRO A 1 92 ? -9.692 4.845 5.564 1.00 86.06 92 PRO A CA 1
ATOM 750 C C . PRO A 1 92 ? -9.299 5.555 6.864 1.00 86.06 92 PRO A C 1
ATOM 752 O O . PRO A 1 92 ? -8.887 6.720 6.845 1.00 86.06 92 PRO A O 1
ATOM 755 N N . PHE A 1 93 ? -9.436 4.856 7.989 1.00 84.19 93 PHE A N 1
ATOM 756 C CA . PHE A 1 93 ? -9.117 5.404 9.310 1.00 84.19 93 PHE A CA 1
ATOM 757 C C . PHE A 1 93 ? -7.607 5.417 9.572 1.00 84.19 93 PHE A C 1
ATOM 759 O O . PHE A 1 93 ? -7.123 6.213 10.379 1.00 84.19 93 PHE A O 1
ATOM 766 N N . ASP A 1 94 ? -6.858 4.567 8.868 1.00 85.06 94 ASP A N 1
ATOM 767 C CA . ASP A 1 94 ? -5.406 4.522 8.924 1.00 85.06 94 ASP A CA 1
ATOM 768 C C . ASP A 1 94 ? -4.820 4.290 7.529 1.00 85.06 94 ASP A C 1
ATOM 770 O O . ASP A 1 94 ? -5.331 3.497 6.734 1.00 85.06 94 ASP A O 1
ATOM 774 N N . ARG A 1 95 ? -3.737 5.004 7.220 1.00 90.56 95 ARG A N 1
ATOM 775 C CA . ARG A 1 95 ? -3.036 4.897 5.942 1.00 90.56 95 ARG A CA 1
ATOM 776 C C . ARG A 1 95 ? -1.542 4.816 6.163 1.00 90.56 95 ARG A C 1
ATOM 778 O O . ARG A 1 95 ? -0.932 5.679 6.800 1.00 90.56 95 ARG A O 1
ATOM 785 N N . HIS A 1 96 ? -0.944 3.842 5.495 1.00 92.69 96 HIS A N 1
ATOM 786 C CA . HIS A 1 96 ? 0.489 3.637 5.475 1.00 92.69 96 HIS A CA 1
ATOM 787 C C . HIS A 1 96 ? 1.028 3.666 4.044 1.00 92.69 96 HIS A C 1
ATOM 789 O O . HIS A 1 96 ? 0.448 3.100 3.120 1.00 92.69 96 HIS A O 1
ATOM 795 N N . ASP A 1 97 ? 2.165 4.332 3.870 1.00 94.06 97 ASP A N 1
ATOM 796 C CA . ASP A 1 97 ? 2.968 4.257 2.658 1.00 94.06 97 ASP A CA 1
ATOM 797 C C . ASP A 1 97 ? 4.226 3.432 2.997 1.00 94.06 97 ASP A C 1
ATOM 799 O O . ASP A 1 97 ? 5.041 3.835 3.832 1.00 94.06 97 ASP A O 1
ATOM 803 N N . TRP A 1 98 ? 4.383 2.262 2.378 1.00 95.88 98 TRP A N 1
ATOM 804 C CA . TRP A 1 98 ? 5.572 1.414 2.537 1.00 95.88 98 TRP A CA 1
ATOM 805 C C . TRP A 1 98 ? 6.450 1.534 1.300 1.00 95.88 98 TRP A C 1
ATOM 807 O O . TRP A 1 98 ? 5.942 1.567 0.183 1.00 95.88 98 TRP A O 1
ATOM 817 N N . VAL A 1 99 ? 7.768 1.604 1.466 1.00 96.25 99 VAL A N 1
ATOM 818 C CA . VAL A 1 99 ? 8.705 1.595 0.334 1.00 96.25 99 VAL A CA 1
ATOM 819 C C . VAL A 1 99 ? 9.414 0.256 0.298 1.00 96.25 99 VAL A C 1
ATOM 821 O O . VAL A 1 99 ? 10.071 -0.126 1.262 1.00 96.25 99 VAL A O 1
ATOM 824 N N . VAL A 1 100 ? 9.283 -0.444 -0.823 1.00 96.88 100 VAL A N 1
ATOM 825 C CA . VAL A 1 100 ? 9.804 -1.789 -1.058 1.00 96.88 100 VAL A CA 1
ATOM 826 C C . VAL A 1 100 ? 10.901 -1.724 -2.114 1.00 96.88 100 VAL A C 1
ATOM 828 O O . VAL A 1 100 ? 10.777 -1.035 -3.124 1.00 96.88 100 VAL A O 1
ATOM 831 N N . LEU A 1 101 ? 11.991 -2.440 -1.879 1.00 96.50 101 LEU A N 1
ATOM 832 C CA . LEU A 1 101 ? 13.050 -2.683 -2.843 1.00 96.50 101 LEU A CA 1
ATOM 833 C C . LEU A 1 101 ? 12.663 -3.885 -3.695 1.00 96.50 101 LEU A C 1
ATOM 8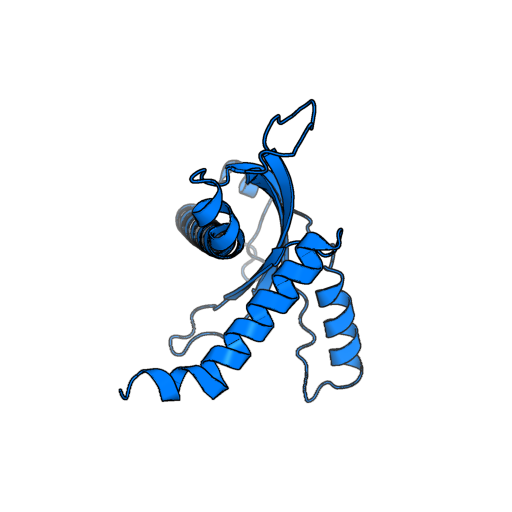35 O O . LEU A 1 101 ? 12.795 -5.031 -3.264 1.00 96.50 101 LEU A O 1
ATOM 839 N N . ARG A 1 102 ? 12.201 -3.596 -4.907 1.00 95.50 102 ARG A N 1
ATOM 840 C CA . ARG A 1 102 ? 11.984 -4.574 -5.972 1.00 95.50 102 ARG A CA 1
ATOM 841 C C . ARG A 1 102 ? 13.313 -4.845 -6.663 1.00 95.50 102 ARG A C 1
ATOM 843 O O . ARG A 1 102 ? 14.033 -3.902 -6.989 1.00 95.50 102 ARG A O 1
ATOM 850 N N . ALA A 1 103 ? 13.640 -6.108 -6.909 1.00 93.38 103 ALA A N 1
ATOM 851 C CA . ALA A 1 103 ? 14.828 -6.452 -7.682 1.00 93.38 103 ALA A CA 1
ATOM 852 C C . ALA A 1 103 ? 14.682 -5.953 -9.128 1.00 93.38 103 ALA A C 1
ATOM 854 O O . ALA A 1 103 ? 13.699 -6.247 -9.807 1.00 93.38 103 ALA A O 1
ATOM 855 N N . ASP A 1 104 ? 15.662 -5.186 -9.592 1.00 91.25 104 ASP A N 1
ATOM 856 C CA . ASP A 1 104 ? 15.710 -4.650 -10.949 1.00 91.25 104 ASP A CA 1
ATOM 857 C C . ASP A 1 104 ? 17.173 -4.681 -11.414 1.00 91.25 104 ASP A C 1
ATOM 859 O O . ASP A 1 104 ? 17.941 -3.775 -11.080 1.00 91.25 104 ASP A O 1
ATOM 863 N N . PRO A 1 105 ? 17.581 -5.713 -12.181 1.00 87.12 105 PRO A N 1
ATOM 864 C CA . PRO A 1 105 ? 18.954 -5.847 -12.668 1.00 87.12 105 PRO A CA 1
ATOM 865 C C . PRO A 1 105 ? 19.420 -4.676 -13.540 1.00 87.12 105 PRO A C 1
ATOM 867 O O . PRO A 1 105 ? 20.618 -4.503 -13.735 1.00 87.12 105 PRO A O 1
ATOM 870 N N . SER A 1 106 ? 18.486 -3.885 -14.078 1.00 88.31 106 SER A N 1
ATOM 871 C CA . SER A 1 106 ? 18.790 -2.709 -14.900 1.00 88.31 106 SER A CA 1
ATOM 872 C C . SER A 1 106 ? 18.897 -1.422 -14.076 1.00 88.31 106 SER A C 1
ATOM 874 O O . SER A 1 106 ? 19.199 -0.364 -14.630 1.00 88.31 106 SER A O 1
ATOM 876 N N . SER A 1 107 ? 18.619 -1.477 -12.769 1.00 89.06 107 SER A N 1
ATOM 877 C CA . SER A 1 107 ? 18.645 -0.301 -11.906 1.00 89.06 107 SER A CA 1
ATOM 878 C C . SER A 1 107 ? 20.073 0.114 -11.564 1.00 89.06 107 SER A C 1
ATOM 880 O O . SER A 1 107 ? 20.827 -0.631 -10.935 1.00 89.06 107 SER A O 1
ATOM 882 N N . ASN A 1 108 ? 20.395 1.356 -11.923 1.00 86.81 108 ASN A N 1
ATOM 883 C CA . ASN A 1 108 ? 21.647 2.036 -11.592 1.00 86.81 108 ASN A CA 1
ATOM 884 C C . ASN A 1 108 ? 21.481 3.012 -10.412 1.00 86.81 108 ASN A C 1
ATOM 886 O O . ASN A 1 108 ? 22.174 4.027 -10.359 1.00 86.81 108 ASN A O 1
ATOM 890 N N . ASP A 1 109 ? 20.529 2.762 -9.506 1.00 87.75 109 ASP A N 1
ATOM 891 C CA . ASP A 1 109 ? 20.334 3.609 -8.322 1.00 87.75 109 ASP A CA 1
ATOM 892 C C . ASP A 1 109 ? 21.610 3.595 -7.445 1.00 87.75 109 ASP A C 1
ATOM 894 O O . ASP A 1 109 ? 22.033 2.513 -7.020 1.00 87.75 109 ASP A O 1
ATOM 898 N N . PRO A 1 110 ? 22.239 4.759 -7.170 1.00 87.69 110 PRO A N 1
ATOM 899 C CA . PRO A 1 110 ? 23.451 4.839 -6.355 1.00 87.69 110 PRO A CA 1
ATOM 900 C C . PRO A 1 110 ? 23.262 4.356 -4.913 1.00 87.69 110 PRO A C 1
ATOM 902 O O . PRO A 1 110 ? 24.213 3.867 -4.307 1.00 87.69 110 PRO A O 1
ATOM 905 N N . GLU A 1 111 ? 22.061 4.510 -4.348 1.00 88.25 111 GLU A N 1
ATOM 906 C CA . GLU A 1 111 ? 21.785 4.137 -2.956 1.00 88.25 111 GLU A CA 1
ATOM 907 C C . GLU A 1 111 ? 21.439 2.653 -2.819 1.00 88.25 111 GLU A C 1
ATOM 909 O O . GLU A 1 111 ? 21.773 2.018 -1.818 1.00 88.25 111 GLU A O 1
ATOM 914 N N . THR A 1 112 ? 20.761 2.092 -3.821 1.00 87.75 112 THR A N 1
ATOM 915 C CA . THR A 1 112 ? 20.300 0.699 -3.815 1.00 87.75 112 THR A CA 1
ATOM 916 C C . THR A 1 112 ? 20.586 0.026 -5.160 1.00 87.75 112 THR A C 1
ATOM 918 O O . THR A 1 112 ? 19.666 -0.155 -5.962 1.00 87.75 112 THR A O 1
ATOM 921 N N . PRO A 1 113 ? 21.844 -0.372 -5.429 1.00 88.25 113 PRO A N 1
ATOM 922 C CA . PRO A 1 113 ? 22.217 -0.965 -6.708 1.00 88.25 113 PRO A CA 1
ATOM 923 C C . PRO A 1 113 ? 21.464 -2.278 -6.958 1.00 88.25 113 PRO A C 1
ATOM 925 O O . PRO A 1 113 ? 21.254 -3.084 -6.043 1.00 88.25 113 PRO A O 1
ATOM 928 N N . GLY A 1 114 ? 21.024 -2.485 -8.202 1.00 90.06 114 GLY A N 1
ATOM 929 C CA . GLY A 1 114 ? 20.253 -3.668 -8.604 1.00 90.06 114 GLY A CA 1
ATOM 930 C C . GLY A 1 114 ? 18.830 -3.730 -8.038 1.00 90.06 114 GLY A C 1
ATOM 931 O O . GLY A 1 114 ? 18.169 -4.763 -8.152 1.00 90.06 114 GLY A O 1
ATOM 932 N N . HIS A 1 115 ? 18.353 -2.650 -7.409 1.00 93.69 115 HIS A N 1
ATOM 933 C CA . HIS A 1 115 ? 16.999 -2.555 -6.877 1.00 93.69 115 HIS A CA 1
ATOM 934 C C . HIS A 1 115 ? 16.328 -1.256 -7.310 1.00 93.69 115 HIS A C 1
ATOM 936 O O . HIS A 1 115 ? 16.967 -0.223 -7.513 1.00 93.69 115 HIS A O 1
ATOM 942 N N . ARG A 1 116 ? 15.005 -1.306 -7.415 1.00 93.44 116 ARG A N 1
ATOM 943 C CA . ARG A 1 116 ? 14.133 -0.158 -7.631 1.00 93.44 116 ARG A CA 1
ATOM 944 C C . ARG A 1 116 ? 13.248 0.033 -6.408 1.00 93.44 116 ARG A C 1
ATOM 946 O O . ARG A 1 116 ? 12.681 -0.925 -5.887 1.00 93.44 116 ARG A O 1
ATOM 953 N N . LYS A 1 117 ? 13.081 1.285 -5.985 1.00 95.19 117 LYS A N 1
ATOM 954 C CA . LYS A 1 117 ? 12.155 1.661 -4.912 1.00 95.19 117 LYS A CA 1
ATOM 955 C C . LYS A 1 117 ? 10.728 1.711 -5.461 1.00 95.19 117 LYS A C 1
ATOM 957 O O . LYS A 1 117 ? 10.428 2.504 -6.351 1.00 95.19 117 LYS A O 1
ATOM 962 N N . VAL A 1 118 ? 9.850 0.873 -4.925 1.00 95.94 118 VAL A N 1
ATOM 963 C CA . VAL A 1 118 ? 8.424 0.816 -5.252 1.00 95.94 118 VAL A CA 1
ATOM 964 C C . VAL A 1 118 ? 7.645 1.182 -4.004 1.00 95.94 118 VAL A C 1
ATOM 966 O O . VAL A 1 118 ? 7.758 0.531 -2.969 1.00 95.94 118 VAL A O 1
ATOM 969 N N . ARG A 1 119 ? 6.861 2.254 -4.081 1.00 96.25 119 ARG A N 1
ATOM 970 C CA . ARG A 1 119 ? 6.011 2.669 -2.971 1.00 96.25 119 ARG A CA 1
ATOM 971 C C . ARG A 1 119 ? 4.673 1.950 -3.050 1.00 96.25 119 ARG A C 1
ATOM 973 O O . ARG A 1 119 ? 4.035 1.975 -4.094 1.00 96.25 119 ARG A O 1
ATOM 980 N N . TYR A 1 120 ? 4.235 1.373 -1.946 1.00 96.06 120 TYR A N 1
ATOM 981 C CA . TYR A 1 120 ? 2.927 0.772 -1.740 1.00 96.06 120 TYR A CA 1
ATOM 982 C C . TYR A 1 120 ? 2.069 1.689 -0.876 1.00 96.06 120 TYR A C 1
ATOM 984 O O . TYR A 1 120 ? 2.571 2.325 0.047 1.00 96.06 120 TYR A O 1
ATOM 992 N N . VAL A 1 121 ? 0.784 1.771 -1.20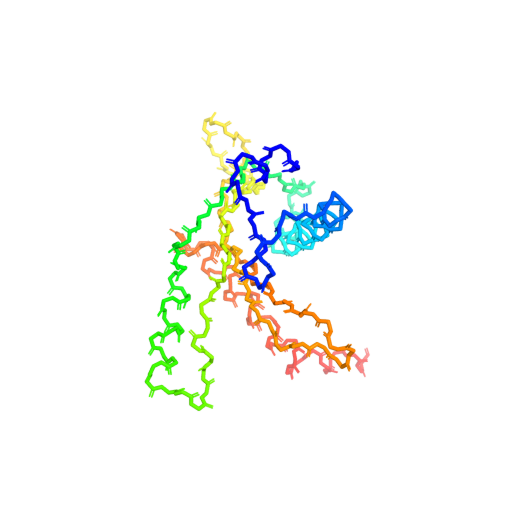6 1.00 94.75 121 VAL A N 1
ATOM 993 C CA . VAL A 1 121 ? -0.245 2.424 -0.395 1.00 94.75 121 VAL A CA 1
ATOM 994 C C . VAL A 1 121 ? -1.080 1.326 0.241 1.00 94.75 121 VAL A C 1
ATOM 996 O O . VAL A 1 121 ? -1.553 0.437 -0.469 1.00 94.75 121 VAL A O 1
ATOM 999 N N . ILE A 1 122 ? -1.243 1.416 1.554 1.00 94.38 122 ILE A N 1
ATOM 1000 C CA . ILE A 1 122 ? -2.021 0.501 2.381 1.00 94.38 122 ILE A CA 1
ATOM 1001 C C . ILE A 1 122 ? -3.082 1.347 3.078 1.00 94.38 122 ILE A C 1
ATOM 1003 O O . ILE A 1 122 ? -2.753 2.179 3.926 1.00 94.38 122 ILE A O 1
ATOM 1007 N N . ASP A 1 123 ? -4.333 1.176 2.666 1.00 91.94 123 ASP A N 1
ATOM 1008 C CA . ASP A 1 123 ? -5.487 1.865 3.245 1.00 91.94 123 ASP A CA 1
ATOM 1009 C C . ASP A 1 123 ? -6.278 0.858 4.109 1.00 91.94 123 ASP A C 1
ATOM 1011 O O . ASP A 1 123 ? -6.675 -0.198 3.610 1.00 91.94 123 ASP A O 1
ATOM 1015 N N . PHE A 1 124 ? -6.509 1.185 5.386 1.00 88.25 124 PHE A N 1
ATOM 1016 C CA . PHE A 1 124 ? -7.318 0.388 6.316 1.00 88.25 124 PHE A CA 1
ATOM 1017 C C . PHE A 1 124 ? -8.728 0.972 6.425 1.00 88.25 124 PHE A C 1
ATOM 1019 O O . PHE A 1 124 ? -8.893 2.144 6.773 1.00 88.25 124 PHE A O 1
ATOM 1026 N N . TYR A 1 125 ? -9.740 0.154 6.149 1.00 86.81 125 TYR A N 1
ATOM 1027 C CA . TYR A 1 125 ? -11.152 0.527 6.196 1.00 86.81 125 TYR A CA 1
ATOM 1028 C C . TYR A 1 125 ? -11.872 -0.254 7.291 1.00 86.81 125 TYR A C 1
ATOM 1030 O O . TYR A 1 125 ? -11.605 -1.441 7.490 1.00 86.81 125 TYR A O 1
ATOM 1038 N N . GLY A 1 126 ? -12.798 0.409 7.983 1.00 83.81 126 GLY A N 1
ATOM 1039 C CA . GLY A 1 126 ? -13.747 -0.282 8.850 1.00 83.81 126 GLY A CA 1
ATOM 1040 C C . GLY A 1 126 ? -14.672 -1.155 8.006 1.00 83.81 126 GLY A C 1
ATOM 1041 O O . GLY A 1 126 ? -15.044 -0.779 6.890 1.00 83.81 126 GLY A O 1
ATOM 1042 N N . ALA A 1 127 ? -15.000 -2.334 8.512 1.00 80.19 127 ALA A N 1
ATOM 1043 C CA . ALA A 1 127 ? -16.069 -3.163 7.985 1.00 80.19 127 ALA A CA 1
ATOM 1044 C C . ALA A 1 127 ? -17.168 -3.288 9.053 1.00 80.19 127 ALA A C 1
ATOM 1046 O O . ALA A 1 127 ? -16.892 -3.039 10.229 1.00 80.19 127 ALA A O 1
ATOM 1047 N N . PRO A 1 128 ? -18.405 -3.645 8.666 1.00 80.38 128 PRO A N 1
ATOM 1048 C CA . PRO A 1 128 ? -19.418 -4.035 9.638 1.00 80.38 128 PRO A CA 1
ATOM 1049 C C . PRO A 1 128 ? -18.885 -5.149 10.542 1.00 80.38 128 PRO A C 1
ATOM 1051 O O . PRO A 1 128 ? -18.099 -5.979 10.078 1.00 80.38 128 PRO A O 1
ATOM 1054 N N . ASP A 1 129 ? -19.329 -5.160 11.796 1.00 81.12 129 ASP A N 1
ATOM 1055 C CA . ASP A 1 129 ? -18.992 -6.224 12.741 1.00 81.12 129 ASP A CA 1
ATOM 1056 C C . ASP A 1 129 ? -19.370 -7.597 12.158 1.00 81.12 129 ASP A C 1
ATOM 1058 O O . ASP A 1 129 ? -20.321 -7.714 11.372 1.00 81.12 129 ASP A O 1
ATOM 1062 N N . ASP A 1 130 ? -18.593 -8.624 12.499 1.00 78.62 130 ASP A N 1
ATOM 1063 C CA . ASP A 1 130 ? -18.852 -9.992 12.048 1.00 78.62 130 ASP A CA 1
ATOM 1064 C C . ASP A 1 130 ? -20.111 -10.602 12.702 1.00 78.62 130 ASP A C 1
ATOM 1066 O O . ASP A 1 130 ? -20.819 -9.957 13.481 1.00 78.62 130 ASP A O 1
ATOM 1070 N N . GLU A 1 131 ? -20.445 -11.848 12.343 1.00 80.38 131 GLU A N 1
ATOM 1071 C CA . GLU A 1 131 ? -21.637 -12.538 12.866 1.00 80.38 131 GLU A CA 1
ATOM 1072 C C . GLU A 1 131 ? -21.579 -12.719 14.395 1.00 80.38 131 GLU A C 1
ATOM 1074 O O . GLU A 1 131 ? -22.614 -12.822 15.060 1.00 80.38 131 GLU A O 1
ATOM 1079 N N . GLU A 1 132 ? -20.373 -12.696 14.958 1.00 82.00 132 GLU A N 1
ATOM 1080 C CA . GLU A 1 132 ? -20.063 -12.773 16.379 1.00 82.00 132 GLU A CA 1
ATOM 1081 C C . GLU A 1 132 ? -20.026 -11.397 17.077 1.00 82.00 132 GLU A C 1
ATOM 1083 O O . GLU A 1 132 ? -19.879 -11.334 18.302 1.00 82.00 132 GLU A O 1
ATOM 1088 N N . GLY A 1 133 ? -20.211 -10.300 16.334 1.00 73.25 133 GLY A N 1
ATOM 1089 C CA . GLY A 1 133 ? -20.197 -8.928 16.844 1.00 73.25 133 GLY A CA 1
ATOM 1090 C C . GLY A 1 133 ? -18.798 -8.389 17.154 1.00 73.25 133 GLY A C 1
ATOM 1091 O O . GLY A 1 133 ? -18.669 -7.418 17.903 1.00 73.25 133 GLY A O 1
ATOM 1092 N N . LEU A 1 134 ? -17.745 -9.019 16.629 1.00 73.19 134 LEU A N 1
ATOM 1093 C CA . LEU A 1 134 ? -16.376 -8.535 16.723 1.00 73.19 134 LEU A CA 1
ATOM 1094 C C . LEU A 1 134 ? -16.089 -7.524 15.597 1.00 73.19 134 LEU A C 1
ATOM 1096 O O . LEU A 1 134 ? -16.534 -7.708 14.459 1.00 73.19 134 LEU A O 1
ATOM 1100 N N . PRO A 1 135 ? -15.303 -6.466 15.878 1.00 72.19 135 PRO A N 1
ATOM 1101 C CA . PRO A 1 135 ? -14.934 -5.484 14.867 1.00 72.19 135 PRO A CA 1
ATOM 1102 C C . PRO A 1 135 ? -14.161 -6.124 13.712 1.00 72.19 135 PRO A C 1
ATOM 1104 O O . PRO A 1 135 ? -13.132 -6.771 13.927 1.00 72.19 135 PRO A O 1
ATOM 1107 N N . SER A 1 136 ? -14.616 -5.877 12.485 1.00 80.56 136 SER A N 1
ATOM 1108 C CA . SER A 1 136 ? -13.963 -6.351 11.264 1.00 80.56 136 SER A CA 1
ATOM 1109 C C . SER A 1 136 ? -13.309 -5.202 10.492 1.00 80.56 136 SER A C 1
ATOM 1111 O O . SER A 1 136 ? -13.731 -4.043 10.555 1.00 80.56 136 SER A O 1
ATOM 1113 N N . PHE A 1 137 ? -12.254 -5.514 9.739 1.00 82.69 137 PHE A N 1
ATOM 1114 C CA . PHE A 1 137 ? -11.483 -4.531 8.979 1.00 82.69 137 PHE A CA 1
ATOM 1115 C C . PHE A 1 137 ? -11.138 -5.062 7.590 1.00 82.69 137 PHE A C 1
ATOM 1117 O O . PHE A 1 137 ? -10.791 -6.228 7.423 1.00 82.69 137 PHE A O 1
ATOM 1124 N N . ASN A 1 138 ? -11.157 -4.169 6.601 1.00 87.12 138 ASN A N 1
ATOM 1125 C CA . ASN A 1 138 ? -10.712 -4.449 5.240 1.00 87.12 138 ASN A CA 1
ATOM 1126 C C . ASN A 1 138 ? -9.408 -3.704 4.947 1.00 87.12 138 ASN A C 1
ATOM 1128 O O . ASN A 1 138 ? -9.264 -2.527 5.285 1.00 87.12 138 ASN A O 1
ATOM 1132 N N . VAL A 1 139 ? -8.476 -4.365 4.261 1.00 90.62 139 VAL A N 1
ATOM 1133 C CA . VAL A 1 139 ? -7.173 -3.789 3.901 1.00 90.62 139 VAL A CA 1
ATOM 1134 C C . VAL A 1 139 ? -7.031 -3.735 2.382 1.00 90.62 139 VAL A C 1
ATOM 1136 O O . VAL A 1 139 ? -7.186 -4.744 1.700 1.00 90.62 139 VAL A O 1
ATOM 1139 N N . ASP A 1 140 ? -6.719 -2.556 1.840 1.00 91.69 140 ASP A N 1
ATOM 1140 C CA . ASP A 1 140 ? -6.403 -2.363 0.417 1.00 91.69 140 ASP A CA 1
ATOM 1141 C C . ASP A 1 140 ? -4.904 -2.086 0.251 1.00 91.69 140 ASP A C 1
ATOM 1143 O O . ASP A 1 140 ? -4.440 -0.969 0.500 1.00 91.69 140 ASP A O 1
ATOM 1147 N N . VAL A 1 141 ? -4.153 -3.100 -0.190 1.00 94.88 141 VAL A N 1
ATOM 1148 C CA . VAL A 1 141 ? -2.707 -3.029 -0.456 1.00 94.88 141 VAL A CA 1
ATOM 1149 C C . VAL A 1 141 ? -2.452 -2.929 -1.955 1.00 94.88 141 VAL A C 1
ATOM 1151 O O . VAL A 1 141 ? -2.893 -3.775 -2.735 1.00 94.88 141 VAL A O 1
ATOM 1154 N N . ARG A 1 142 ? -1.708 -1.904 -2.389 1.00 94.94 142 ARG A N 1
ATOM 1155 C CA . ARG A 1 142 ? -1.462 -1.671 -3.825 1.00 94.94 142 ARG A CA 1
ATOM 1156 C C . ARG A 1 142 ? -0.250 -0.783 -4.125 1.00 94.94 142 ARG A C 1
ATOM 1158 O O . ARG A 1 142 ? -0.010 0.178 -3.392 1.00 94.94 142 ARG A O 1
ATOM 1165 N N . PRO A 1 143 ? 0.446 -0.980 -5.264 1.00 96.06 143 PRO A N 1
ATOM 1166 C CA . PRO A 1 143 ? 1.532 -0.098 -5.703 1.00 96.06 143 PRO A CA 1
ATOM 1167 C C . PRO A 1 143 ? 1.025 1.327 -5.913 1.00 96.06 143 PRO A C 1
ATOM 1169 O O . PRO A 1 143 ? -0.033 1.508 -6.501 1.00 96.06 143 PRO A O 1
ATOM 1172 N N . ALA A 1 144 ? 1.722 2.362 -5.470 1.00 94.12 144 ALA A N 1
ATOM 1173 C CA . ALA A 1 144 ? 1.304 3.751 -5.625 1.00 94.12 144 ALA A CA 1
ATOM 1174 C C . ALA A 1 144 ? 1.293 4.184 -7.102 1.00 94.12 144 ALA A C 1
ATOM 1176 O O . ALA A 1 144 ? 2.169 3.813 -7.873 1.00 94.12 144 ALA A O 1
ATOM 1177 N N . LEU A 1 145 ? 0.329 5.018 -7.504 1.00 92.25 145 LEU A N 1
ATOM 1178 C CA . LEU A 1 145 ? 0.243 5.559 -8.871 1.00 92.25 145 LEU A CA 1
ATOM 1179 C C . LEU A 1 145 ? 1.182 6.760 -9.075 1.00 92.25 145 LEU A C 1
ATOM 1181 O O . LEU A 1 145 ? 0.739 7.847 -9.429 1.00 92.25 145 LEU A O 1
ATOM 1185 N N . ASP A 1 146 ? 2.467 6.584 -8.789 1.00 90.56 146 ASP A N 1
ATOM 1186 C CA . ASP A 1 146 ? 3.503 7.596 -9.031 1.00 90.56 146 ASP A CA 1
ATOM 1187 C C . ASP A 1 146 ? 4.276 7.376 -10.336 1.00 90.56 146 ASP A C 1
ATOM 1189 O O . ASP A 1 146 ? 4.938 8.294 -10.814 1.00 90.56 146 ASP A O 1
ATOM 1193 N N . ASN A 1 147 ? 4.177 6.190 -10.939 1.00 90.88 147 ASN A N 1
ATOM 1194 C CA . ASN A 1 147 ? 4.860 5.868 -12.185 1.00 90.88 147 ASN A CA 1
ATOM 1195 C C . ASN A 1 147 ? 4.064 4.887 -13.066 1.00 90.88 147 ASN A C 1
ATOM 1197 O O . ASN A 1 147 ? 3.133 4.216 -12.615 1.00 90.88 147 ASN A O 1
ATOM 1201 N N . TYR A 1 148 ? 4.456 4.799 -14.342 1.00 90.50 148 TYR A N 1
ATOM 1202 C CA . TYR A 1 148 ? 3.783 3.962 -15.340 1.00 90.50 148 TYR A CA 1
ATOM 1203 C C . TYR A 1 148 ? 3.873 2.459 -15.040 1.00 90.50 148 TYR A C 1
ATOM 1205 O O . TYR A 1 148 ? 2.908 1.741 -15.288 1.00 90.50 148 TYR A O 1
ATOM 1213 N N . SER A 1 149 ? 4.993 1.979 -14.482 1.00 91.00 149 SER A N 1
ATOM 1214 C CA . SER A 1 149 ? 5.133 0.560 -14.123 1.00 91.00 149 SER A CA 1
ATOM 1215 C C . SER A 1 149 ? 4.081 0.173 -13.093 1.00 91.00 149 SER A C 1
ATOM 1217 O O . SER A 1 149 ? 3.330 -0.762 -13.317 1.00 91.00 149 SER A O 1
ATOM 1219 N N . ASN A 1 150 ? 3.935 0.957 -12.027 1.00 93.38 150 ASN A N 1
ATOM 1220 C CA . ASN A 1 150 ? 2.954 0.683 -10.981 1.00 93.38 150 ASN A CA 1
ATOM 1221 C C . ASN A 1 150 ? 1.508 0.748 -11.504 1.00 93.38 150 ASN A C 1
ATOM 1223 O O . ASN A 1 150 ? 0.649 -0.017 -11.067 1.00 93.38 150 ASN A O 1
ATOM 1227 N N . ALA A 1 151 ? 1.221 1.653 -12.446 1.00 92.56 151 ALA A N 1
ATOM 1228 C CA . ALA A 1 151 ? -0.085 1.709 -13.100 1.00 92.56 151 ALA A CA 1
ATOM 1229 C C . ALA A 1 151 ? -0.354 0.445 -13.932 1.00 92.56 151 ALA A C 1
ATOM 1231 O O . ALA A 1 151 ? -1.434 -0.140 -13.832 1.00 92.56 151 ALA A O 1
ATOM 1232 N N . LYS A 1 152 ? 0.642 -0.004 -14.706 1.00 93.31 152 LYS A N 1
ATOM 1233 C CA . LYS A 1 152 ? 0.586 -1.252 -15.472 1.00 93.31 152 LYS A CA 1
ATOM 1234 C C . LYS A 1 152 ? 0.383 -2.459 -14.553 1.00 93.31 152 LYS A C 1
ATOM 1236 O O . LYS A 1 152 ? -0.486 -3.274 -14.846 1.00 93.31 152 LYS A O 1
ATOM 1241 N N . ASP A 1 153 ? 1.106 -2.536 -13.437 1.00 93.12 153 ASP A N 1
ATOM 1242 C CA . ASP A 1 153 ? 0.998 -3.629 -12.462 1.00 93.12 153 ASP A CA 1
ATOM 1243 C C . ASP A 1 153 ? -0.441 -3.763 -11.956 1.00 93.12 153 ASP A C 1
ATOM 1245 O O . ASP A 1 153 ? -1.014 -4.853 -11.967 1.00 93.12 153 ASP A O 1
ATOM 1249 N N . ARG A 1 154 ? -1.073 -2.635 -11.598 1.00 93.38 154 ARG A N 1
ATOM 1250 C CA . ARG A 1 154 ? -2.480 -2.618 -11.178 1.00 93.38 154 ARG A CA 1
ATOM 1251 C C . ARG A 1 154 ? -3.426 -3.112 -12.265 1.00 93.38 154 ARG A C 1
ATOM 1253 O O . ARG A 1 154 ? -4.288 -3.938 -11.981 1.00 93.38 154 ARG A O 1
ATOM 1260 N N . ILE A 1 155 ? -3.275 -2.614 -13.493 1.00 92.81 155 ILE A N 1
ATOM 1261 C CA . ILE A 1 155 ? -4.126 -3.022 -14.620 1.00 92.81 155 ILE A CA 1
ATOM 1262 C C . ILE A 1 155 ? -3.995 -4.524 -14.855 1.00 92.81 155 ILE A C 1
ATOM 1264 O O . ILE A 1 155 ? -5.011 -5.193 -15.020 1.00 92.81 155 ILE A O 1
ATOM 1268 N N . ILE A 1 156 ? -2.772 -5.057 -14.833 1.00 91.06 156 ILE A N 1
ATOM 1269 C CA . ILE A 1 156 ? -2.524 -6.487 -15.018 1.00 91.06 156 ILE A CA 1
ATOM 1270 C C . ILE A 1 156 ? -3.212 -7.290 -13.918 1.00 91.06 156 ILE A C 1
ATOM 1272 O O . ILE A 1 156 ? -3.981 -8.179 -14.255 1.00 91.06 156 ILE A O 1
ATOM 1276 N N . ARG A 1 157 ? -3.020 -6.967 -12.631 1.00 89.75 157 ARG A N 1
ATOM 1277 C CA . ARG A 1 157 ? -3.635 -7.742 -11.535 1.00 89.75 157 ARG A CA 1
ATOM 1278 C C . ARG A 1 157 ? -5.163 -7.718 -11.597 1.00 89.75 157 ARG A C 1
ATOM 1280 O O . ARG A 1 157 ? -5.783 -8.772 -11.511 1.00 89.75 157 ARG A O 1
ATOM 1287 N N . TYR A 1 158 ? -5.774 -6.555 -11.825 1.00 87.06 158 TYR A N 1
ATOM 1288 C CA . TYR A 1 158 ? -7.236 -6.457 -11.923 1.00 87.06 158 TYR A CA 1
ATOM 1289 C C . TYR A 1 158 ? -7.797 -7.134 -13.179 1.00 87.06 158 TYR A C 1
ATOM 1291 O O . TYR A 1 158 ? -8.868 -7.742 -13.136 1.00 87.06 158 TYR A O 1
ATOM 1299 N N . THR A 1 159 ? -7.069 -7.062 -14.295 1.00 88.19 159 THR A N 1
ATOM 1300 C CA . THR A 1 159 ? -7.470 -7.732 -15.536 1.00 88.19 159 THR A CA 1
ATOM 1301 C C . THR A 1 159 ? -7.311 -9.238 -15.404 1.00 88.19 159 THR A C 1
ATOM 1303 O O . THR A 1 159 ? -8.217 -9.955 -15.797 1.00 88.19 159 THR A O 1
ATOM 1306 N N . GLN A 1 160 ? -6.220 -9.721 -14.806 1.00 83.62 160 GLN A N 1
ATOM 1307 C CA . GLN A 1 160 ? -5.970 -11.144 -14.590 1.00 83.62 160 GLN A CA 1
ATOM 1308 C C . GLN A 1 160 ? -7.058 -11.758 -13.709 1.00 83.62 160 GLN A C 1
ATOM 1310 O O . GLN A 1 160 ? -7.680 -12.724 -14.117 1.00 83.62 160 GLN A O 1
ATOM 1315 N N . GLN A 1 161 ? -7.393 -11.124 -12.581 1.00 78.81 161 GLN A N 1
ATOM 1316 C CA . GLN A 1 161 ? -8.495 -11.568 -11.717 1.00 78.81 161 GLN A CA 1
ATOM 1317 C C . GLN A 1 161 ? -9.835 -11.640 -12.462 1.00 78.81 161 GLN A C 1
ATOM 1319 O O . GLN A 1 161 ? -10.631 -12.552 -12.250 1.00 78.81 161 GLN A O 1
ATOM 1324 N N . THR A 1 162 ? -10.088 -10.676 -13.350 1.00 80.31 162 THR A N 1
ATOM 1325 C CA . THR A 1 162 ? -11.301 -10.650 -14.172 1.00 80.31 162 THR A CA 1
ATOM 1326 C C . THR A 1 162 ? -11.268 -11.758 -15.227 1.00 80.31 162 THR A C 1
ATOM 1328 O O . THR A 1 162 ? -12.240 -12.490 -15.380 1.00 80.31 162 THR A O 1
ATOM 1331 N N . MET A 1 163 ? -10.150 -11.914 -15.934 1.00 77.62 163 MET A N 1
ATOM 1332 C CA . MET A 1 163 ? -9.970 -12.927 -16.971 1.00 77.62 163 MET A CA 1
ATOM 1333 C C . MET A 1 163 ? -10.043 -14.339 -16.395 1.00 77.62 163 MET A C 1
ATOM 1335 O O . MET A 1 163 ? -10.761 -15.160 -16.945 1.00 77.62 163 MET A O 1
ATOM 1339 N N . ASP A 1 164 ? -9.393 -14.608 -15.266 1.00 80.31 164 ASP A N 1
ATOM 1340 C CA . ASP A 1 164 ? -9.446 -15.908 -14.591 1.00 80.31 164 ASP A CA 1
ATOM 1341 C C . ASP A 1 164 ? -10.881 -16.239 -14.160 1.00 80.31 164 ASP A C 1
ATOM 1343 O O . ASP A 1 164 ? -11.340 -17.364 -14.335 1.00 80.31 164 ASP A O 1
ATOM 1347 N N . LYS A 1 165 ? -11.641 -15.240 -13.690 1.00 77.25 165 LYS A N 1
ATOM 1348 C CA . LYS A 1 165 ? -13.053 -15.412 -13.322 1.00 77.25 165 LYS A CA 1
ATOM 1349 C C . LYS A 1 165 ? -13.958 -15.758 -14.511 1.00 77.25 165 LYS A C 1
ATOM 1351 O O . LYS A 1 165 ? -14.928 -16.485 -14.324 1.00 77.25 165 LYS A O 1
ATOM 1356 N N . TYR A 1 166 ? -13.693 -15.214 -15.700 1.00 78.19 166 TYR A N 1
ATOM 1357 C CA . TYR A 1 166 ? -14.552 -15.415 -16.878 1.00 78.19 166 TYR A CA 1
ATOM 1358 C C . TYR A 1 166 ? -14.063 -16.509 -17.837 1.00 78.19 166 TYR A C 1
ATOM 1360 O O . TYR A 1 166 ? -14.878 -17.076 -18.555 1.00 78.19 166 TYR A O 1
ATOM 1368 N N . PHE A 1 167 ? -12.764 -16.803 -17.860 1.00 79.00 167 PHE A N 1
ATOM 1369 C CA . PHE A 1 167 ? -12.123 -17.690 -18.838 1.00 79.00 167 PHE A CA 1
ATOM 1370 C C . PHE A 1 167 ? -11.229 -18.769 -18.202 1.00 79.00 167 PHE A C 1
ATOM 1372 O O . PHE A 1 167 ? -10.739 -19.644 -18.912 1.00 79.00 167 PHE 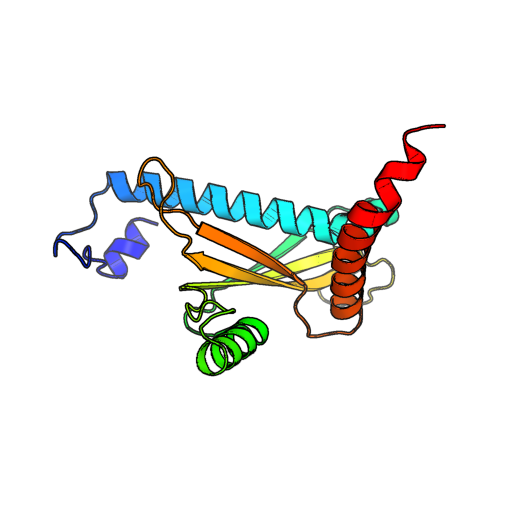A O 1
ATOM 1379 N N . GLY A 1 168 ? -10.998 -18.737 -16.884 1.00 60.16 168 GLY A N 1
ATOM 1380 C CA . GLY A 1 168 ? -10.174 -19.730 -16.183 1.00 60.16 168 GLY A CA 1
ATOM 1381 C C . GLY A 1 168 ? -10.849 -21.095 -16.009 1.00 60.16 168 GLY A C 1
ATOM 1382 O O . GLY A 1 168 ? -10.155 -22.102 -15.880 1.00 60.16 168 GLY A O 1
ATOM 1383 N N . ASP A 1 169 ? -12.183 -21.152 -16.071 1.00 58.97 169 ASP A N 1
ATOM 1384 C CA . ASP A 1 169 ? -12.954 -22.388 -15.866 1.00 58.97 169 ASP A CA 1
ATOM 1385 C C . ASP A 1 169 ? -12.936 -23.337 -17.085 1.00 58.97 169 ASP A C 1
ATOM 1387 O O . ASP A 1 169 ? -13.109 -24.548 -16.929 1.00 58.97 169 ASP A O 1
ATOM 1391 N N . ASP A 1 170 ? -12.647 -22.829 -18.290 1.00 56.19 170 ASP A N 1
ATOM 1392 C CA . ASP A 1 170 ? -12.660 -23.626 -19.531 1.00 56.19 170 ASP A CA 1
ATOM 1393 C C . ASP A 1 170 ? -11.402 -24.498 -19.722 1.00 56.19 170 ASP A C 1
ATOM 1395 O O . ASP A 1 170 ? -11.441 -25.489 -20.452 1.00 56.19 170 ASP A O 1
ATOM 1399 N N . ASN A 1 171 ? -10.293 -24.196 -19.037 1.00 53.12 171 ASN A N 1
ATOM 1400 C CA . ASN A 1 171 ? -9.034 -24.948 -19.168 1.00 53.12 171 ASN A CA 1
ATOM 1401 C C . ASN A 1 171 ? -8.872 -26.102 -18.161 1.00 53.12 171 ASN A C 1
ATOM 1403 O O . ASN A 1 171 ? -7.879 -26.821 -18.227 1.00 53.12 171 ASN A O 1
ATOM 1407 N N . SER A 1 172 ? -9.826 -26.314 -17.247 1.00 52.00 172 SER A N 1
ATOM 1408 C CA . SER A 1 172 ? -9.786 -27.427 -16.278 1.00 52.00 172 SER A CA 1
ATOM 1409 C C . SER A 1 172 ? -10.485 -28.710 -16.761 1.00 52.00 172 SER A C 1
ATOM 1411 O O . SER A 1 172 ? -10.521 -29.703 -16.034 1.00 52.00 172 SER A O 1
ATOM 1413 N N . LYS A 1 173 ? -11.043 -28.708 -17.983 1.00 48.41 173 LYS A N 1
ATOM 1414 C CA . LYS A 1 173 ? -11.835 -29.820 -18.547 1.00 48.41 173 LYS A CA 1
ATOM 1415 C C . LYS A 1 173 ? -11.206 -30.548 -19.744 1.00 48.41 173 LYS A C 1
ATOM 1417 O O . LYS A 1 173 ? -11.920 -31.312 -20.390 1.00 48.41 173 LYS A O 1
ATOM 1422 N N . ASN A 1 174 ? -9.913 -30.367 -20.021 1.00 37.62 174 ASN A N 1
ATOM 1423 C CA . ASN A 1 174 ? -9.192 -31.148 -21.039 1.00 37.62 174 ASN A CA 1
ATOM 1424 C C . ASN A 1 174 ? -7.979 -31.867 -20.456 1.00 37.62 174 ASN A C 1
ATOM 1426 O O . ASN A 1 174 ? -7.152 -31.185 -19.813 1.00 37.62 174 ASN A O 1
#

Radius of gyration: 19.71 Å; chains: 1; bounding box: 50×43×53 Å

InterPro domains:
  IPR000511 Holocytochrome c/c1 synthase [PF01265] (1-158)
  IPR000511 Holocytochrome c/c1 synthase [PS00821] (31-46)
  IPR000511 Holocytochrome c/c1 synthase [PS00822] (92-98)
  IPR000511 Holocytochrome c/c1 synthase [PTHR12743] (1-162)

pLDDT: mean 82.26, std 13.14, range [37.62, 96.88]